Protein AF-A0A965A6Y7-F1 (afdb_monomer)

Radius of gyration: 19.27 Å; Cα contacts (8 Å, |Δi|>4): 23; chains: 1; bounding box: 41×30×48 Å

Foldseek 3Di:
DPPDDPDPPDDPQRDDDPDDDPLNVQVPPPVHDDPVVNDDDDDDPDDDDDDPCCVVPPVNVVVCVVPPPVPDD

Structu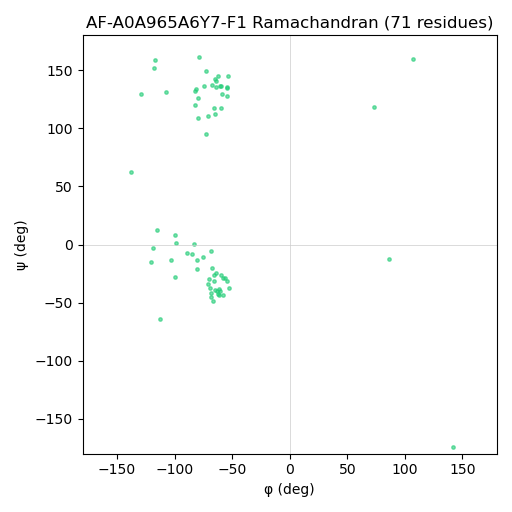re (mmCIF, N/CA/C/O backbone):
data_AF-A0A965A6Y7-F1
#
_entry.id   AF-A0A965A6Y7-F1
#
loop_
_atom_site.group_PDB
_atom_site.id
_atom_site.type_symbol
_atom_site.label_atom_id
_atom_site.label_alt_id
_atom_site.label_comp_id
_atom_site.label_asym_id
_atom_site.label_entity_id
_atom_site.label_seq_id
_atom_site.pdbx_PDB_ins_code
_atom_site.Cartn_x
_atom_site.Cartn_y
_atom_site.Cartn_z
_atom_site.occupancy
_atom_site.B_iso_or_equiv
_atom_site.auth_seq_id
_atom_site.auth_comp_id
_atom_site.auth_asym_id
_atom_site.auth_atom_id
_atom_site.pdbx_PDB_model_num
ATOM 1 N N . MET A 1 1 ? 16.852 -22.140 -5.975 1.00 43.00 1 MET A N 1
ATOM 2 C CA . MET A 1 1 ? 16.845 -20.665 -6.008 1.00 43.00 1 MET A CA 1
ATOM 3 C C . MET A 1 1 ? 17.209 -20.210 -4.615 1.00 43.00 1 MET A C 1
ATOM 5 O O . MET A 1 1 ? 16.366 -20.247 -3.729 1.00 43.00 1 MET A O 1
ATOM 9 N N . GLU A 1 2 ? 18.493 -19.959 -4.398 1.00 48.66 2 GLU A N 1
ATOM 10 C CA . GLU A 1 2 ? 19.002 -19.477 -3.118 1.00 48.66 2 GLU A CA 1
ATOM 11 C C . GLU A 1 2 ? 18.532 -18.027 -2.976 1.00 48.66 2 GLU A C 1
ATOM 13 O O . GLU A 1 2 ? 18.915 -17.180 -3.779 1.00 48.66 2 GLU A O 1
ATOM 18 N N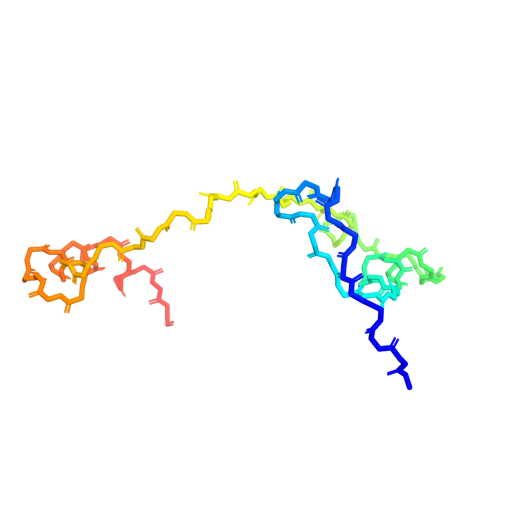 . GLN A 1 3 ? 17.603 -17.757 -2.055 1.00 54.34 3 GLN A N 1
ATOM 19 C CA . GLN A 1 3 ? 17.239 -16.380 -1.729 1.00 54.34 3 GLN A CA 1
ATOM 20 C C . GLN A 1 3 ? 18.403 -15.790 -0.939 1.00 54.34 3 GLN A C 1
ATOM 22 O O . GLN A 1 3 ? 18.517 -15.998 0.268 1.00 54.34 3 GLN A O 1
ATOM 27 N N . THR A 1 4 ? 19.299 -15.101 -1.637 1.00 58.97 4 THR A N 1
ATOM 28 C CA . THR A 1 4 ? 20.306 -14.249 -1.012 1.00 58.97 4 THR A CA 1
ATOM 29 C C . THR A 1 4 ? 19.570 -13.199 -0.184 1.00 58.97 4 THR A C 1
ATOM 31 O O . THR A 1 4 ? 18.629 -12.570 -0.672 1.00 58.97 4 THR A O 1
ATOM 34 N N . LEU A 1 5 ? 19.956 -13.044 1.085 1.00 60.69 5 LEU A N 1
ATOM 35 C CA . LEU A 1 5 ? 19.396 -12.009 1.953 1.00 60.69 5 LEU A CA 1
ATOM 36 C C . LEU A 1 5 ? 19.552 -10.638 1.267 1.00 60.69 5 LEU A C 1
ATOM 38 O O . LEU A 1 5 ? 20.619 -10.382 0.707 1.00 60.69 5 LEU A O 1
ATOM 42 N N . PRO A 1 6 ? 18.514 -9.781 1.272 1.00 63.75 6 PRO A N 1
ATOM 43 C CA . PRO A 1 6 ? 18.579 -8.483 0.613 1.00 63.75 6 PRO A CA 1
ATOM 44 C C . PRO A 1 6 ? 19.710 -7.644 1.210 1.00 63.75 6 PRO A C 1
ATOM 46 O O . PRO A 1 6 ? 19.880 -7.610 2.431 1.00 63.75 6 PRO A O 1
ATOM 49 N N . ASP A 1 7 ? 20.477 -6.974 0.347 1.00 69.69 7 ASP A N 1
ATOM 50 C CA . ASP A 1 7 ? 21.592 -6.135 0.773 1.00 69.69 7 ASP A CA 1
ATOM 51 C C . ASP A 1 7 ? 21.112 -5.095 1.802 1.00 69.69 7 ASP A C 1
ATOM 53 O O . ASP A 1 7 ? 20.165 -4.347 1.533 1.00 69.69 7 ASP A O 1
ATOM 57 N N . PRO A 1 8 ? 21.764 -4.991 2.974 1.00 70.00 8 PRO A N 1
ATOM 58 C CA . PRO A 1 8 ? 21.319 -4.104 4.050 1.00 70.00 8 PRO A CA 1
ATOM 59 C C . PRO A 1 8 ? 21.467 -2.609 3.714 1.00 70.00 8 PRO A C 1
ATOM 61 O O . PRO A 1 8 ? 21.039 -1.767 4.495 1.00 70.00 8 PRO A O 1
ATOM 64 N N . ASN A 1 9 ? 22.074 -2.276 2.569 1.00 77.88 9 ASN A N 1
ATOM 65 C CA . ASN A 1 9 ? 22.308 -0.907 2.104 1.00 77.88 9 ASN A CA 1
ATOM 66 C C . ASN A 1 9 ? 21.290 -0.422 1.056 1.00 77.88 9 ASN A C 1
ATOM 68 O O . ASN A 1 9 ? 21.480 0.644 0.471 1.00 77.88 9 ASN A O 1
ATOM 72 N N . ILE A 1 10 ? 20.228 -1.184 0.786 1.00 82.06 10 ILE A N 1
ATOM 73 C CA . ILE A 1 10 ? 19.156 -0.745 -0.114 1.00 82.06 10 ILE A CA 1
ATOM 74 C C . ILE A 1 10 ? 18.296 0.303 0.604 1.00 82.06 10 ILE A C 1
ATOM 76 O O . ILE A 1 10 ? 17.957 0.156 1.779 1.00 82.06 10 ILE A O 1
ATOM 80 N N . ALA A 1 11 ? 17.952 1.383 -0.100 1.00 84.81 11 ALA A N 1
ATOM 81 C CA . ALA A 1 11 ? 17.061 2.404 0.436 1.00 84.81 11 ALA A CA 1
ATOM 82 C C . ALA A 1 11 ? 15.667 1.818 0.727 1.00 84.81 11 ALA A C 1
ATOM 84 O O . ALA A 1 11 ? 15.159 0.966 -0.007 1.00 84.81 11 ALA A O 1
ATOM 85 N N . LYS A 1 12 ? 15.016 2.301 1.790 1.00 83.06 12 LYS A N 1
ATOM 86 C CA . LYS A 1 12 ? 13.635 1.913 2.102 1.00 83.06 12 LYS A CA 1
ATOM 87 C C . LYS A 1 12 ? 12.734 2.181 0.890 1.00 83.06 12 LYS A C 1
ATOM 89 O O . LYS A 1 12 ? 12.832 3.233 0.269 1.00 83.06 12 LYS A O 1
ATOM 94 N N . GLY A 1 13 ? 11.880 1.217 0.551 1.00 83.50 13 GLY A N 1
ATOM 95 C CA . GLY A 1 13 ? 11.029 1.285 -0.640 1.00 83.50 13 GLY A CA 1
ATOM 96 C C . GLY A 1 13 ? 11.673 0.783 -1.936 1.00 83.50 13 GLY A C 1
ATOM 97 O O . GLY A 1 13 ? 10.940 0.485 -2.873 1.00 83.50 13 GLY A O 1
ATOM 98 N N . GLU A 1 14 ? 12.991 0.568 -1.983 1.00 85.81 14 GLU A N 1
ATOM 99 C CA . GLU A 1 14 ? 13.705 0.057 -3.170 1.00 85.81 14 GLU A CA 1
ATOM 100 C C . GLU A 1 14 ? 13.983 -1.452 -3.117 1.00 85.81 14 GLU A C 1
ATOM 102 O O . GLU A 1 14 ? 14.549 -2.035 -4.040 1.00 85.81 14 GLU A O 1
ATOM 107 N N . HIS A 1 15 ? 13.541 -2.128 -2.055 1.00 85.00 15 HIS A N 1
ATOM 108 C CA . HIS A 1 15 ? 13.595 -3.584 -1.992 1.00 85.00 15 HIS A CA 1
ATOM 109 C C . HIS A 1 15 ? 12.668 -4.178 -3.066 1.00 85.00 15 HIS A C 1
ATOM 111 O O . HIS A 1 15 ? 11.442 -4.038 -3.012 1.00 85.00 15 HIS A O 1
ATOM 117 N N . ARG A 1 16 ? 13.260 -4.830 -4.068 1.00 82.31 16 ARG A N 1
ATOM 118 C CA . ARG A 1 16 ? 12.564 -5.563 -5.135 1.00 82.31 16 ARG A CA 1
ATOM 119 C C . ARG A 1 16 ? 12.924 -7.044 -5.065 1.00 82.31 16 ARG A C 1
ATOM 121 O O . ARG A 1 16 ? 13.940 -7.423 -4.485 1.00 82.31 16 ARG A O 1
ATOM 128 N N . CYS A 1 17 ? 12.068 -7.884 -5.645 1.00 79.94 17 CYS A N 1
ATOM 129 C CA . CYS A 1 17 ? 12.372 -9.301 -5.808 1.00 79.94 17 CYS A CA 1
ATOM 130 C C . CYS A 1 17 ? 13.637 -9.455 -6.676 1.00 79.94 17 CYS A C 1
ATOM 132 O O . CYS A 1 17 ? 13.732 -8.764 -7.693 1.00 79.94 17 CYS A O 1
ATOM 134 N N . PRO A 1 18 ? 14.589 -10.337 -6.321 1.00 79.25 18 PRO A N 1
ATOM 135 C CA . PRO A 1 18 ? 15.725 -10.635 -7.183 1.00 79.25 18 PRO A CA 1
ATOM 136 C C . PRO A 1 18 ? 15.249 -11.187 -8.532 1.00 79.25 18 PRO A C 1
ATOM 138 O O . PRO A 1 18 ? 14.620 -12.244 -8.587 1.00 79.25 18 PRO A O 1
ATOM 141 N N . GLY A 1 19 ? 15.547 -10.479 -9.620 1.00 81.31 19 GLY A N 1
ATOM 142 C CA . GLY A 1 19 ? 15.150 -10.868 -10.971 1.00 81.31 19 GLY A CA 1
ATOM 143 C C . GLY A 1 19 ? 14.751 -9.678 -11.835 1.00 81.31 19 GLY A C 1
ATOM 144 O O . GLY A 1 19 ? 14.890 -8.523 -11.439 1.00 81.31 19 GLY A O 1
ATOM 145 N N . GLU A 1 20 ? 14.271 -9.979 -13.037 1.00 85.19 20 GLU A N 1
ATOM 146 C CA . GLU A 1 20 ? 13.731 -8.974 -13.950 1.00 85.19 20 GLU A CA 1
ATOM 147 C C . GLU A 1 20 ? 12.425 -8.380 -13.412 1.00 85.19 20 GLU A C 1
ATOM 149 O O . GLU A 1 20 ? 11.550 -9.096 -12.917 1.00 85.19 20 GLU A O 1
ATOM 154 N N . SER A 1 21 ? 12.278 -7.061 -13.514 1.00 86.25 21 SER A N 1
ATOM 155 C CA . SER A 1 21 ? 11.008 -6.403 -13.227 1.00 86.25 21 SER A CA 1
ATOM 156 C C . SER A 1 21 ? 10.046 -6.550 -14.407 1.00 86.25 21 SER A C 1
ATOM 158 O O . SER A 1 21 ? 10.450 -6.761 -15.553 1.00 86.25 21 SER A O 1
ATOM 160 N N . TYR A 1 22 ? 8.752 -6.352 -14.149 1.00 85.25 22 TYR A N 1
ATOM 161 C CA . TYR A 1 22 ? 7.749 -6.256 -15.214 1.00 85.25 22 TYR A CA 1
ATOM 162 C C . TYR A 1 22 ? 8.130 -5.209 -16.277 1.00 85.25 22 TYR A C 1
ATOM 164 O O . TYR A 1 22 ? 7.951 -5.433 -17.471 1.00 85.25 22 TYR A O 1
ATOM 172 N N . GLN A 1 23 ? 8.718 -4.094 -15.850 1.00 86.38 23 GLN A N 1
ATOM 173 C CA . GLN A 1 23 ? 9.124 -3.001 -16.730 1.00 86.38 23 GLN A CA 1
ATOM 174 C C . GLN A 1 23 ? 10.321 -3.384 -17.615 1.00 86.38 23 GLN A C 1
ATOM 176 O O . GLN A 1 23 ? 10.409 -2.952 -18.763 1.00 86.38 23 GLN A O 1
ATOM 181 N N . ASP A 1 24 ? 11.202 -4.271 -17.142 1.00 87.19 24 ASP A N 1
ATOM 182 C CA . ASP A 1 24 ? 12.286 -4.838 -17.957 1.00 87.19 24 ASP A CA 1
ATOM 183 C C . ASP A 1 24 ? 11.766 -5.814 -19.019 1.00 87.19 24 ASP A C 1
ATOM 185 O O . ASP A 1 24 ? 12.310 -5.893 -20.122 1.00 87.19 24 ASP A O 1
ATOM 189 N N . VAL A 1 25 ? 10.700 -6.557 -18.713 1.00 88.06 25 VAL A N 1
ATOM 190 C CA . VAL A 1 25 ? 9.993 -7.389 -19.699 1.00 88.06 25 VAL A CA 1
ATOM 191 C C . VAL A 1 25 ? 9.327 -6.501 -20.743 1.00 88.06 25 VAL A C 1
ATOM 193 O O . VAL A 1 25 ? 9.537 -6.709 -21.935 1.00 88.06 25 VAL A O 1
ATOM 196 N N . LEU A 1 26 ? 8.601 -5.474 -20.303 1.00 86.69 26 LEU A N 1
ATOM 197 C CA . LEU A 1 26 ? 7.875 -4.562 -21.181 1.00 86.69 26 LEU A CA 1
ATOM 198 C C . LEU A 1 26 ? 8.808 -3.808 -22.141 1.00 86.69 26 LEU A C 1
ATOM 200 O O . LEU A 1 26 ? 8.494 -3.651 -23.317 1.00 86.69 26 LEU A O 1
ATOM 204 N N . ARG A 1 27 ? 9.992 -3.398 -21.673 1.00 86.75 27 ARG A N 1
ATOM 205 C CA . ARG A 1 27 ? 11.027 -2.762 -22.508 1.00 86.75 27 ARG A CA 1
ATOM 206 C C . ARG A 1 27 ? 11.653 -3.684 -23.555 1.00 86.75 27 ARG A C 1
ATOM 208 O O . ARG A 1 27 ? 12.231 -3.176 -24.511 1.00 86.75 27 ARG A O 1
ATOM 215 N N . ARG A 1 28 ? 11.563 -5.006 -23.387 1.00 87.44 28 ARG A N 1
ATOM 216 C CA . ARG A 1 28 ? 12.046 -5.991 -24.371 1.00 87.44 28 ARG A CA 1
ATOM 217 C C . ARG A 1 28 ? 10.992 -6.374 -25.408 1.00 87.44 28 ARG A C 1
ATOM 219 O O . ARG A 1 28 ? 11.330 -7.094 -26.341 1.00 87.44 28 ARG A O 1
ATOM 226 N N . ASP A 1 29 ? 9.748 -5.925 -25.253 1.00 85.56 29 ASP A N 1
ATOM 227 C CA . ASP A 1 29 ? 8.695 -6.192 -26.228 1.00 85.56 29 ASP A CA 1
ATOM 228 C C . ASP A 1 29 ? 9.015 -5.494 -27.561 1.00 85.56 29 ASP A C 1
ATOM 230 O O . ASP A 1 29 ? 9.104 -4.267 -27.641 1.00 85.56 29 ASP A O 1
ATOM 234 N N . GLU A 1 30 ? 9.185 -6.291 -28.616 1.00 78.69 30 GLU A N 1
ATOM 235 C CA . GLU A 1 30 ? 9.533 -5.831 -29.964 1.00 78.69 30 GLU A CA 1
ATOM 236 C C . GLU A 1 30 ? 8.447 -4.948 -30.591 1.00 78.69 30 GLU A C 1
ATOM 238 O O . GLU A 1 30 ? 8.739 -4.129 -31.464 1.00 78.69 30 GLU A O 1
ATOM 243 N N . THR A 1 31 ? 7.195 -5.092 -30.149 1.00 83.62 31 THR A N 1
ATOM 244 C CA . THR A 1 31 ? 6.065 -4.316 -30.676 1.00 83.62 31 THR A CA 1
ATOM 245 C C . THR A 1 31 ? 5.968 -2.913 -30.079 1.00 83.62 31 THR A C 1
ATOM 247 O O . THR A 1 31 ? 5.293 -2.055 -30.650 1.00 83.62 31 THR A O 1
ATOM 250 N N . GLY A 1 32 ? 6.702 -2.657 -28.990 1.00 78.94 32 GLY A N 1
ATOM 251 C CA . GLY A 1 32 ? 6.714 -1.390 -28.271 1.00 78.94 32 GLY A CA 1
ATOM 252 C C . GLY A 1 32 ? 5.432 -1.162 -27.469 1.00 78.94 32 GLY A C 1
ATOM 253 O O . GLY A 1 32 ? 4.337 -1.037 -28.014 1.00 78.94 32 GLY A O 1
ATOM 254 N N . ALA A 1 33 ? 5.566 -1.048 -26.148 1.00 82.69 33 ALA A N 1
ATOM 255 C CA . ALA A 1 33 ? 4.436 -0.726 -25.286 1.00 82.69 33 ALA A CA 1
ATOM 256 C C . ALA A 1 33 ? 4.002 0.749 -25.427 1.00 82.69 33 ALA A C 1
ATOM 258 O O . ALA A 1 33 ? 4.846 1.626 -25.645 1.00 82.69 33 ALA A O 1
ATOM 259 N N . PRO A 1 34 ? 2.704 1.061 -25.243 1.00 86.31 34 PRO A N 1
ATOM 260 C CA . PRO A 1 34 ? 2.232 2.438 -25.137 1.00 86.31 34 PRO A CA 1
ATOM 261 C C . PRO A 1 34 ? 2.987 3.215 -24.051 1.00 86.31 34 PRO A C 1
ATOM 263 O O . PRO A 1 34 ? 3.305 2.673 -22.990 1.00 86.31 34 PRO A O 1
ATOM 266 N N . SER A 1 35 ? 3.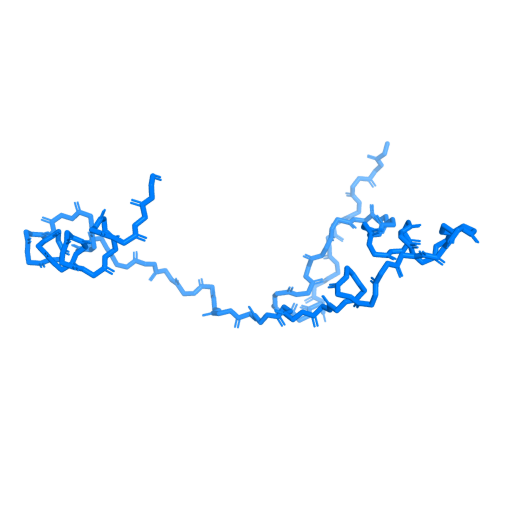229 4.510 -24.275 1.00 84.31 35 SER A N 1
ATOM 267 C CA . SER A 1 35 ? 4.020 5.353 -23.363 1.00 84.31 35 SER A CA 1
ATOM 268 C C . SER A 1 35 ? 3.455 5.413 -21.940 1.00 84.31 35 SER A C 1
ATOM 270 O O . SER A 1 35 ? 4.207 5.543 -20.974 1.00 84.31 35 SER A O 1
ATOM 272 N N . GLN A 1 36 ? 2.139 5.255 -21.792 1.00 85.06 36 GLN A N 1
ATOM 273 C CA . GLN A 1 36 ? 1.468 5.218 -20.495 1.00 85.06 36 GLN A CA 1
ATOM 274 C C . GLN A 1 36 ? 1.870 3.993 -19.664 1.00 85.06 36 GLN A C 1
ATOM 276 O O . GLN A 1 36 ? 1.909 4.081 -18.443 1.00 85.06 36 GLN A O 1
ATOM 281 N N . MET A 1 37 ? 2.186 2.864 -20.305 1.00 81.75 37 MET A N 1
ATOM 282 C CA . MET A 1 37 ? 2.596 1.635 -19.612 1.00 81.75 37 MET A CA 1
ATOM 283 C C . MET A 1 37 ? 4.073 1.664 -19.191 1.00 81.75 37 MET A C 1
ATOM 285 O O . MET A 1 37 ? 4.453 0.960 -18.259 1.00 81.75 37 MET A O 1
ATOM 289 N N . MET A 1 38 ? 4.877 2.513 -19.840 1.00 83.88 38 MET A N 1
ATOM 290 C CA . MET A 1 38 ? 6.295 2.735 -19.521 1.00 83.88 38 MET A CA 1
ATOM 291 C C . MET A 1 38 ? 6.515 3.770 -18.411 1.00 83.88 38 MET A C 1
ATOM 293 O O . MET A 1 38 ? 7.646 3.989 -17.983 1.00 83.88 38 MET A O 1
ATOM 297 N N . THR A 1 39 ? 5.462 4.472 -17.985 1.00 84.88 39 THR A N 1
ATOM 298 C CA . THR A 1 39 ? 5.578 5.502 -16.952 1.00 84.88 39 THR A CA 1
ATOM 299 C C . THR A 1 39 ? 5.562 4.848 -15.575 1.00 84.88 39 THR A C 1
ATOM 301 O O . THR A 1 39 ? 4.579 4.215 -15.196 1.00 84.88 39 THR A O 1
ATOM 304 N N . GLU A 1 40 ? 6.636 5.034 -14.809 1.00 82.19 40 GLU A N 1
ATOM 305 C CA . GLU A 1 40 ? 6.740 4.582 -13.422 1.00 82.19 40 GLU A CA 1
ATOM 306 C C . GLU A 1 40 ? 6.660 5.783 -12.469 1.00 82.19 40 GLU A C 1
ATOM 308 O O . GLU A 1 40 ? 7.357 6.781 -12.648 1.00 82.19 40 GLU A O 1
ATOM 313 N N . SER A 1 41 ? 5.812 5.692 -11.443 1.00 85.38 41 SER A N 1
ATOM 314 C CA . SER A 1 41 ? 5.670 6.720 -10.402 1.00 85.38 41 SER A CA 1
ATOM 315 C C . SER A 1 41 ? 5.546 6.066 -9.027 1.00 85.38 41 SER A C 1
ATOM 317 O O . SER A 1 41 ? 4.501 6.125 -8.376 1.00 85.38 41 SER A O 1
ATOM 319 N N . TYR A 1 42 ? 6.595 5.356 -8.620 1.00 87.44 42 TYR A N 1
ATOM 320 C CA . TYR A 1 42 ? 6.659 4.785 -7.282 1.00 87.44 42 TYR A CA 1
ATOM 321 C C . TYR A 1 42 ? 7.123 5.841 -6.274 1.00 87.44 42 TYR A C 1
ATOM 323 O O . TYR A 1 42 ? 8.130 6.511 -6.491 1.00 87.44 42 TYR A O 1
ATOM 331 N N . GLU A 1 43 ? 6.405 5.953 -5.158 1.00 89.88 43 GLU A N 1
ATOM 332 C CA . GLU A 1 43 ? 6.785 6.780 -4.016 1.00 89.88 43 GLU A CA 1
ATOM 333 C C . GLU A 1 43 ? 6.710 5.940 -2.738 1.00 89.88 43 GLU A C 1
ATOM 335 O O . GLU A 1 43 ? 5.709 5.271 -2.464 1.00 89.88 43 GLU A O 1
ATOM 340 N N . PHE A 1 44 ? 7.782 5.966 -1.946 1.00 91.50 44 PHE A N 1
ATOM 341 C CA . PHE A 1 44 ? 7.807 5.301 -0.652 1.00 91.50 44 PHE A CA 1
ATOM 342 C C . PHE A 1 44 ? 7.096 6.161 0.401 1.00 91.50 44 PHE A C 1
ATOM 344 O O . PHE A 1 44 ? 7.619 7.181 0.840 1.00 91.50 44 PHE A O 1
ATOM 351 N N . LEU A 1 45 ? 5.911 5.724 0.835 1.00 91.00 45 LEU A N 1
ATOM 352 C CA . LEU A 1 45 ? 5.056 6.470 1.772 1.00 91.00 45 LEU A CA 1
ATOM 353 C C . LEU A 1 45 ? 5.421 6.286 3.260 1.00 91.00 45 LEU A C 1
ATOM 355 O O . LEU A 1 45 ? 4.757 6.858 4.125 1.00 91.00 45 LEU A O 1
ATOM 359 N N . GLY A 1 46 ? 6.460 5.504 3.567 1.00 90.88 46 GLY A N 1
ATOM 360 C CA . GLY A 1 46 ? 6.910 5.216 4.931 1.00 90.88 46 GLY A CA 1
ATOM 361 C C . GLY A 1 46 ? 6.600 3.794 5.408 1.00 90.88 46 GLY A C 1
ATOM 362 O O . GLY A 1 46 ? 5.740 3.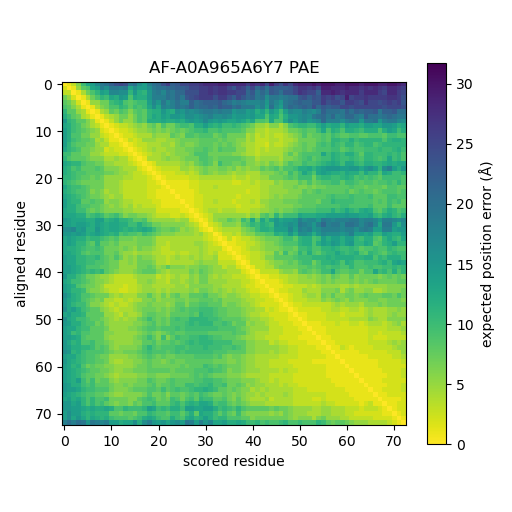102 4.867 1.00 90.88 46 GLY A O 1
ATOM 363 N N . ASP A 1 47 ? 7.331 3.362 6.435 1.00 91.56 47 ASP A N 1
ATOM 364 C CA . ASP A 1 47 ? 7.220 2.057 7.105 1.00 91.56 47 ASP A CA 1
ATOM 365 C C . ASP A 1 47 ? 6.772 2.170 8.572 1.00 91.56 47 ASP A C 1
ATOM 367 O O . ASP A 1 47 ? 6.850 1.205 9.332 1.00 91.56 47 ASP A O 1
ATOM 371 N N . GLU A 1 48 ? 6.299 3.348 8.978 1.00 93.44 48 GLU A N 1
ATOM 372 C CA . GLU A 1 48 ? 5.865 3.598 10.349 1.00 93.44 48 GLU A CA 1
ATOM 373 C C . GLU A 1 48 ? 4.628 2.759 10.720 1.00 93.44 48 GLU A C 1
ATOM 375 O O . GLU A 1 48 ? 3.712 2.583 9.903 1.00 93.44 48 GLU A O 1
ATOM 380 N N . PRO A 1 49 ? 4.552 2.251 11.965 1.00 92.56 49 PRO A N 1
ATOM 381 C CA . PRO A 1 49 ? 3.439 1.428 12.400 1.00 92.56 49 PRO A CA 1
ATOM 382 C C . PRO A 1 49 ? 2.135 2.227 12.397 1.00 92.56 49 PRO A C 1
ATOM 384 O O . PRO A 1 49 ? 2.041 3.350 12.896 1.00 92.56 49 PRO A O 1
ATOM 387 N N . ILE A 1 50 ? 1.082 1.602 11.880 1.00 92.19 50 ILE A N 1
ATOM 388 C CA . ILE A 1 50 ? -0.258 2.179 11.907 1.00 92.19 50 ILE A CA 1
ATOM 389 C C . ILE A 1 50 ? -0.859 1.9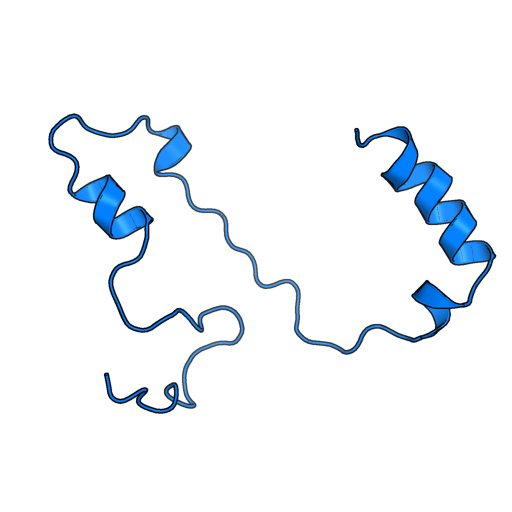61 13.298 1.00 92.19 50 ILE A C 1
ATOM 391 O O . ILE A 1 50 ? -0.934 0.835 13.789 1.00 92.19 50 ILE A O 1
ATOM 395 N N . GLY A 1 51 ? -1.311 3.042 13.935 1.00 94.19 51 GLY A N 1
ATOM 396 C CA . GLY A 1 51 ? -1.919 2.974 15.262 1.00 94.19 51 GLY A CA 1
ATOM 397 C C . GLY A 1 51 ? -3.225 2.172 15.283 1.00 94.19 51 GLY A C 1
ATOM 398 O O . GLY A 1 51 ? -4.066 2.316 14.395 1.00 94.19 51 GLY A O 1
ATOM 399 N N . PHE A 1 52 ? -3.431 1.387 16.349 1.00 94.56 52 PHE A N 1
ATOM 400 C CA . PHE A 1 52 ? -4.615 0.531 16.523 1.00 94.56 52 PHE A CA 1
ATOM 401 C C . PHE A 1 52 ? -5.946 1.283 16.446 1.00 94.56 52 PHE A C 1
ATOM 403 O O . PHE A 1 52 ? -6.942 0.709 16.015 1.00 94.56 52 PHE A O 1
ATOM 410 N N . TYR A 1 53 ? -5.956 2.570 16.812 1.00 95.25 53 TYR A N 1
ATOM 411 C CA . TYR A 1 53 ? -7.154 3.408 16.780 1.00 95.25 53 TYR A CA 1
ATOM 412 C C . TYR A 1 53 ? -7.834 3.411 15.406 1.00 95.25 53 TYR A C 1
ATOM 414 O O . TYR A 1 53 ? -9.055 3.492 15.362 1.00 95.25 53 TYR A O 1
ATOM 422 N N . ARG A 1 54 ? -7.088 3.263 14.298 1.00 93.75 54 ARG A N 1
ATOM 423 C CA . ARG A 1 54 ? -7.679 3.195 12.951 1.00 93.75 54 ARG A CA 1
ATOM 424 C C . ARG A 1 54 ? -8.658 2.032 12.783 1.00 93.75 54 ARG A C 1
ATOM 426 O O . ARG A 1 54 ? -9.560 2.129 11.970 1.00 93.75 54 ARG A O 1
ATOM 433 N N . TYR A 1 55 ? -8.498 0.964 13.560 1.00 94.06 55 TYR A N 1
ATOM 434 C CA . TYR A 1 55 ? -9.330 -0.237 13.474 1.00 94.06 55 TYR A CA 1
ATOM 435 C C . TYR A 1 55 ? -10.383 -0.333 14.583 1.00 94.06 55 TYR A C 1
ATOM 437 O O . TYR A 1 55 ? -11.271 -1.177 14.509 1.00 94.06 55 TYR A O 1
ATOM 445 N N . THR A 1 56 ? -10.279 0.487 15.634 1.00 95.56 56 THR A N 1
ATOM 446 C CA . THR A 1 56 ? -11.159 0.400 16.813 1.00 95.56 56 THR A CA 1
ATOM 447 C C . THR A 1 56 ? -11.962 1.670 17.083 1.00 95.56 56 THR A C 1
ATOM 449 O O . THR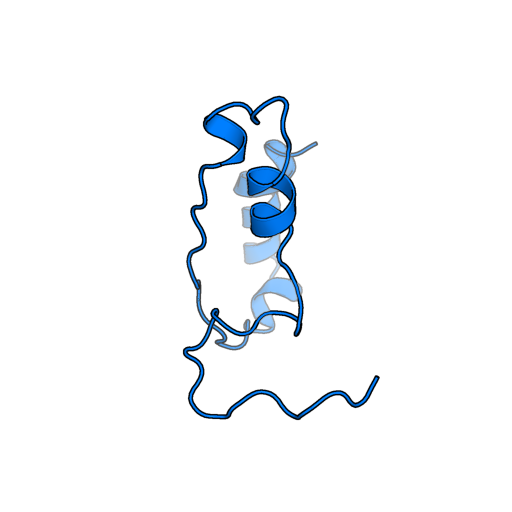 A 1 56 ? -12.898 1.631 17.878 1.00 95.56 56 THR A O 1
ATOM 452 N N . SER A 1 57 ? -11.599 2.803 16.476 1.00 97.00 57 SER A N 1
ATOM 453 C CA . SER A 1 57 ? -12.301 4.079 16.638 1.00 97.00 57 SER A CA 1
ATOM 454 C C . SER A 1 57 ? -13.527 4.140 15.738 1.00 97.00 57 SER A C 1
ATOM 456 O O . SER A 1 57 ? -13.460 3.869 14.538 1.00 97.00 57 SER A O 1
ATOM 458 N N . LYS A 1 58 ? -14.644 4.573 16.323 1.00 96.50 58 LYS A N 1
ATOM 459 C CA . LYS A 1 58 ? -15.872 4.849 15.578 1.00 96.50 58 LYS A CA 1
ATOM 460 C C . LYS A 1 58 ? -15.714 6.082 14.686 1.00 96.50 58 LYS A C 1
ATOM 462 O O . LYS A 1 58 ? -16.197 6.096 13.562 1.00 96.50 58 LYS A O 1
ATOM 467 N N . GLU A 1 59 ? -15.003 7.090 15.171 1.00 96.38 59 GLU A N 1
ATOM 468 C CA . GLU A 1 59 ? -14.754 8.346 14.466 1.00 96.38 59 GLU A CA 1
ATOM 469 C C . GLU A 1 59 ? -13.948 8.107 13.183 1.00 96.38 59 GLU A C 1
ATOM 471 O O . GLU A 1 59 ? -14.234 8.695 12.142 1.00 96.38 59 GLU A O 1
ATOM 476 N N . PHE A 1 60 ? -12.959 7.206 13.233 1.00 95.88 60 PHE A N 1
ATOM 477 C CA . PHE A 1 60 ? -12.186 6.844 12.046 1.00 95.88 60 PHE A CA 1
ATOM 478 C C . PHE A 1 60 ? -13.035 6.079 11.023 1.00 95.88 60 PHE A C 1
ATOM 480 O O . PHE A 1 60 ? -12.987 6.398 9.838 1.00 95.88 60 PHE A O 1
ATOM 487 N N . LEU A 1 61 ? -13.877 5.149 11.482 1.00 95.12 61 LEU A N 1
ATOM 488 C CA . LEU A 1 61 ? -14.813 4.423 10.620 1.00 95.12 61 LEU A CA 1
ATOM 489 C C . LEU A 1 61 ? -15.766 5.374 9.873 1.00 95.12 61 LEU A C 1
ATOM 491 O O . LEU A 1 61 ? -16.000 5.214 8.675 1.00 95.12 61 LEU A O 1
ATOM 495 N N . GLU A 1 62 ? -16.308 6.384 10.558 1.00 95.94 62 GLU A N 1
ATOM 496 C CA . GLU A 1 62 ? -17.180 7.393 9.941 1.00 95.94 62 GLU A CA 1
ATOM 497 C C . GLU A 1 62 ? -16.454 8.174 8.829 1.00 95.94 62 GLU A C 1
ATOM 499 O O . GLU A 1 62 ? -17.021 8.390 7.753 1.00 95.94 62 GLU A O 1
ATOM 504 N N . LEU A 1 63 ? -15.177 8.519 9.035 1.00 95.75 63 LEU A N 1
ATOM 505 C CA . LEU A 1 63 ? -14.346 9.157 8.007 1.00 95.75 63 LEU A CA 1
ATOM 506 C C . LEU A 1 63 ? -14.098 8.248 6.799 1.00 95.75 63 LEU A C 1
ATOM 508 O O . LEU A 1 63 ? -14.108 8.731 5.663 1.00 95.75 63 LEU A O 1
ATOM 512 N N . GLU A 1 64 ? -13.883 6.947 7.007 1.00 95.50 64 GLU A N 1
ATOM 513 C CA . GLU A 1 64 ? -13.706 5.995 5.906 1.00 95.50 64 GLU A CA 1
ATOM 514 C C . GLU A 1 64 ? -14.964 5.914 5.033 1.00 95.50 64 GLU A C 1
ATOM 516 O O . GLU A 1 64 ? -14.865 5.957 3.802 1.00 95.50 64 GLU A O 1
ATOM 521 N N . PHE A 1 65 ? -16.153 5.880 5.645 1.00 94.38 65 PHE A N 1
ATOM 522 C CA . PHE A 1 65 ? -17.423 5.915 4.910 1.00 94.38 65 PHE A CA 1
ATOM 523 C C . PHE A 1 65 ? -17.590 7.194 4.091 1.00 94.38 65 PHE A C 1
ATOM 525 O O . PHE A 1 65 ? -17.996 7.136 2.928 1.00 94.38 65 PHE A O 1
ATOM 532 N N . GLU A 1 66 ? -17.243 8.346 4.663 1.00 95.19 66 GLU A N 1
ATOM 533 C CA . GLU A 1 66 ? -17.362 9.625 3.968 1.00 95.19 66 GLU A CA 1
ATOM 534 C C . GLU A 1 66 ? -16.365 9.743 2.804 1.00 95.19 66 GLU A C 1
ATOM 536 O O . GLU A 1 66 ? -16.721 10.198 1.712 1.00 95.19 66 GLU A O 1
ATOM 541 N N . LYS A 1 67 ? -15.100 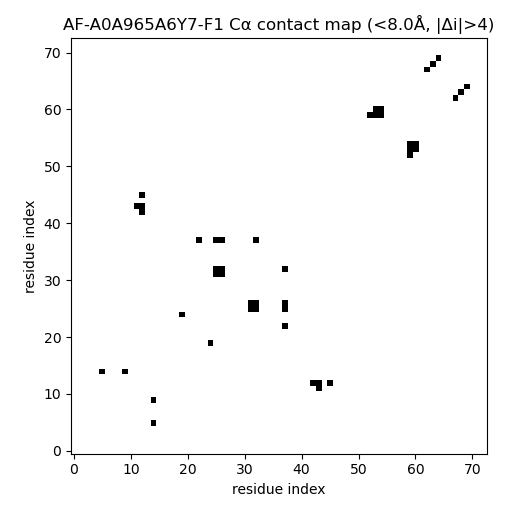9.368 3.022 1.00 95.19 67 LYS A N 1
ATOM 542 C CA .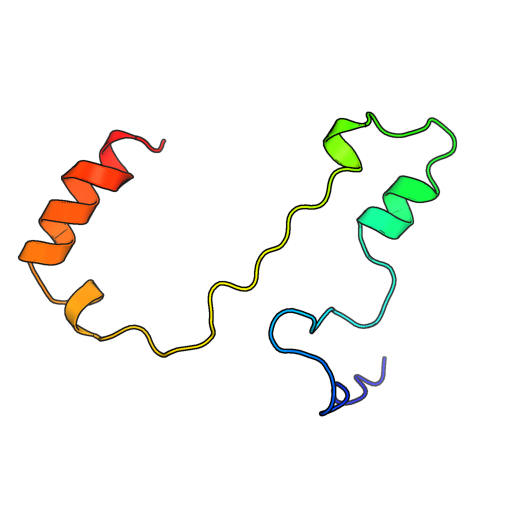 LYS A 1 67 ? -14.001 9.716 2.108 1.00 95.19 67 LYS A CA 1
ATOM 543 C C . LYS A 1 67 ? -13.601 8.609 1.145 1.00 95.19 67 LYS A C 1
ATOM 545 O O . LYS A 1 67 ? -13.100 8.956 0.073 1.00 95.19 67 LYS A O 1
ATOM 550 N N . VAL A 1 68 ? -13.793 7.345 1.513 1.00 95.19 68 VAL A N 1
ATOM 551 C CA . VAL A 1 68 ? -13.293 6.182 0.767 1.00 95.19 68 VAL A CA 1
ATOM 552 C C . VAL A 1 68 ? -14.454 5.391 0.184 1.00 95.19 68 VAL A C 1
ATOM 554 O O . VAL A 1 68 ? -14.608 5.360 -1.034 1.00 95.19 68 VAL A O 1
ATOM 557 N N . TRP A 1 69 ? -15.304 4.809 1.033 1.00 93.50 69 TRP A N 1
ATOM 558 C CA . TRP A 1 69 ? -16.279 3.795 0.608 1.00 93.50 69 TRP A CA 1
ATOM 559 C C . TRP A 1 69 ? -17.357 4.328 -0.341 1.00 93.50 69 TRP A C 1
ATOM 561 O O . TRP A 1 69 ? -17.866 3.584 -1.167 1.00 93.50 69 TRP A O 1
ATOM 571 N N . SER A 1 70 ? -17.665 5.626 -0.289 1.00 91.12 70 SER A N 1
ATOM 572 C CA . SER A 1 70 ? -18.593 6.272 -1.229 1.00 91.12 70 SER A CA 1
ATOM 573 C C . SER A 1 70 ? -18.012 6.518 -2.632 1.00 91.12 70 SER A C 1
ATOM 575 O O . SER A 1 70 ? -18.750 6.902 -3.539 1.00 91.12 70 SER A O 1
ATOM 577 N N . LYS A 1 71 ? -16.696 6.346 -2.817 1.00 93.44 71 LYS A N 1
ATOM 578 C CA . LYS A 1 71 ? -15.960 6.695 -4.048 1.00 93.44 71 LYS A CA 1
ATOM 579 C C . LYS A 1 71 ? -15.284 5.504 -4.721 1.00 93.44 71 LYS A C 1
ATOM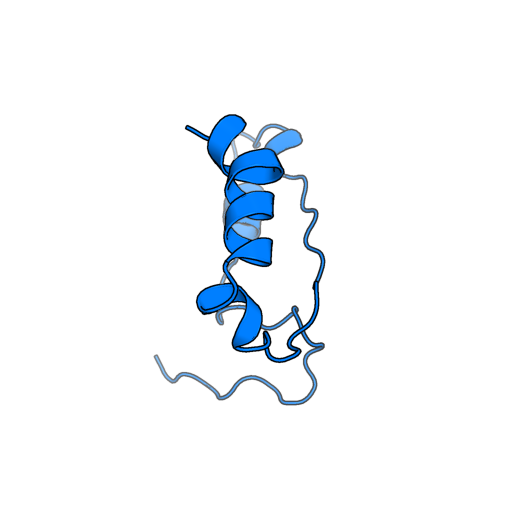 581 O O . LYS A 1 71 ? -14.664 5.683 -5.768 1.00 93.44 71 LYS A O 1
ATOM 586 N N . VAL A 1 72 ? -15.372 4.322 -4.120 1.00 91.12 72 VAL A N 1
ATOM 587 C CA . VAL A 1 72 ? -14.794 3.078 -4.637 1.00 91.12 72 VAL A CA 1
ATOM 588 C C . VAL A 1 72 ? -15.910 2.070 -4.905 1.00 91.12 72 VAL A C 1
ATOM 590 O O . VAL A 1 72 ? -16.972 2.151 -4.290 1.00 91.12 72 VAL A O 1
ATOM 593 N N . TRP A 1 73 ? -15.678 1.176 -5.864 1.00 76.94 73 TRP A N 1
ATOM 594 C CA . TRP A 1 73 ? -16.618 0.133 -6.282 1.00 76.94 73 TRP A CA 1
ATOM 595 C C . TRP A 1 73 ? -16.324 -1.193 -5.589 1.00 76.94 73 TRP A C 1
ATOM 597 O O . TRP A 1 73 ? -15.120 -1.496 -5.416 1.00 76.94 73 TRP A O 1
#

Secondary structure (DSSP, 8-state):
---PPPPTTSPTT----SS--HHHHHHT-TT---TTTS---------PPPPTHHHH-HHHHHHHIIIIITT--

Sequence (73 aa):
MEQTLPDPNIAKGEHRCPGESYQDVLRRDETGAPSQMMTESYEFLGDEPIGFYRYTSKEFLELEFEKVWSKVW

pLDDT: mean 85.18, std 11.14, range [43.0, 97.0]

Solvent-accessible surface area (backbone atoms only — not comparable to full-atom values): 5199 Å² total; per-residue (Å²): 134,85,80,73,77,76,69,90,83,60,57,88,76,65,82,69,76,94,71,85,51,71,66,59,54,50,71,66,43,89,84,59,70,59,70,78,78,73,61,83,84,87,74,72,90,76,86,75,83,80,64,68,55,69,80,72,36,67,72,48,50,54,49,43,48,71,71,44,60,75,78,58,135

Mean predicted aligned error: 8.17 Å